Protein AF-A0A652K8H0-F1 (afdb_monomer_lite)

Radius of gyration: 28.87 Å; chains: 1; bounding box: 55×85×46 Å

Foldseek 3Di:
DPDVVVVVVVVVVVCVVCDVVNVVVCVVVVVVVVVVVVVVVVCVVCVVPDDDDDPPPPPPDPPDDDDDDDDDDDDDDDPDDDDDDD

Secondary structure (DSSP, 8-state):
--SHHHHHHHHHHHHHHH-TTHHHHHHHHHHHHHHHHHHHHHHHHHTTS-----------PPP----PPPP-PPPPPP--PPP---

Sequence (86 aa):
MFGISEIAILLIVVILLLGARKLPELARSAGKAARILKSEKRAMKDDGASREPRAVYEVTTPPAGAQAPPAHPGTPGSPEGGPAGH

Structure (mmCIF, N/CA/C/O backbone):
data_AF-A0A652K8H0-F1
#
_entry.id   AF-A0A652K8H0-F1
#
loop_
_atom_site.group_PDB
_atom_site.id
_atom_site.type_symbol
_atom_site.label_atom_id
_atom_site.label_alt_id
_atom_site.label_comp_id
_atom_site.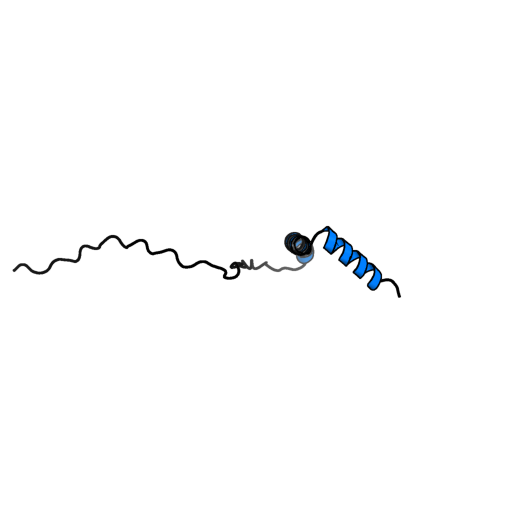label_asym_id
_atom_site.label_entity_id
_atom_site.label_seq_id
_atom_site.pdbx_PDB_ins_code
_atom_site.Cartn_x
_atom_site.Cartn_y
_atom_site.Cartn_z
_atom_site.occupancy
_atom_site.B_iso_or_equiv
_atom_site.auth_seq_id
_atom_site.auth_comp_id
_atom_site.auth_asym_id
_atom_site.auth_atom_id
_atom_site.pdbx_PDB_model_num
ATOM 1 N N . MET A 1 1 ? 23.912 -18.051 -6.573 1.00 64.69 1 MET A N 1
ATOM 2 C CA . MET A 1 1 ? 23.868 -16.572 -6.652 1.00 64.69 1 MET A CA 1
ATOM 3 C C . MET A 1 1 ? 22.544 -16.029 -7.213 1.00 64.69 1 MET A C 1
ATOM 5 O O . MET A 1 1 ? 22.439 -14.828 -7.409 1.00 64.69 1 MET A O 1
ATOM 9 N N . PHE A 1 2 ? 21.516 -16.866 -7.411 1.00 60.41 2 PHE A N 1
ATOM 10 C CA . PHE A 1 2 ? 20.171 -16.448 -7.823 1.00 60.41 2 PHE A CA 1
ATOM 11 C C . PHE A 1 2 ? 19.241 -16.573 -6.620 1.00 60.41 2 PHE A C 1
ATOM 13 O O . PHE A 1 2 ? 19.208 -17.612 -5.970 1.00 60.41 2 PHE A O 1
ATOM 20 N N . GLY A 1 3 ? 18.558 -15.499 -6.262 1.00 83.00 3 GLY A N 1
ATOM 21 C CA . GLY A 1 3 ? 17.682 -15.460 -5.097 1.00 83.00 3 GLY A CA 1
ATOM 22 C C . GLY A 1 3 ? 17.138 -14.055 -4.967 1.00 83.00 3 GLY A C 1
ATOM 23 O O . GLY A 1 3 ? 16.059 -13.762 -5.462 1.00 83.00 3 GLY A O 1
ATOM 24 N N . ILE A 1 4 ? 17.946 -13.145 -4.424 1.00 93.44 4 ILE A N 1
ATOM 25 C CA . ILE A 1 4 ? 17.527 -11.746 -4.270 1.00 93.44 4 ILE A CA 1
ATOM 26 C C . ILE A 1 4 ? 17.478 -11.024 -5.626 1.00 93.44 4 ILE A C 1
ATOM 28 O O . ILE A 1 4 ? 16.509 -10.322 -5.895 1.00 93.44 4 ILE A O 1
ATOM 32 N N . SER A 1 5 ? 18.458 -11.244 -6.511 1.00 92.75 5 SER A N 1
ATOM 33 C CA . SER A 1 5 ? 18.490 -10.603 -7.837 1.00 92.75 5 SER A CA 1
ATOM 34 C C . SER A 1 5 ? 17.313 -11.010 -8.730 1.00 92.75 5 SER A C 1
ATOM 36 O O . SER A 1 5 ? 16.726 -10.161 -9.391 1.00 92.75 5 SER A O 1
ATOM 38 N N . GLU A 1 6 ? 16.925 -12.288 -8.709 1.00 91.38 6 GLU A N 1
ATOM 39 C CA . GLU A 1 6 ? 15.799 -12.804 -9.500 1.00 91.38 6 GLU A CA 1
ATOM 40 C C . GLU A 1 6 ? 14.466 -12.222 -9.009 1.00 91.38 6 GLU A C 1
ATOM 42 O O . GLU A 1 6 ? 13.656 -11.718 -9.789 1.00 91.38 6 GLU A O 1
ATOM 47 N N . ILE A 1 7 ? 14.278 -12.215 -7.683 1.00 93.31 7 ILE A N 1
ATOM 48 C CA . ILE A 1 7 ? 13.100 -11.626 -7.044 1.00 93.31 7 ILE A CA 1
ATOM 49 C C . ILE A 1 7 ? 13.033 -10.125 -7.330 1.00 93.31 7 ILE A C 1
ATOM 51 O O . ILE A 1 7 ? 11.952 -9.619 -7.614 1.00 93.31 7 ILE A O 1
ATOM 55 N N . ALA A 1 8 ? 14.163 -9.413 -7.299 1.00 93.00 8 ALA A N 1
ATOM 56 C CA . ALA A 1 8 ? 14.208 -7.987 -7.604 1.00 93.00 8 ALA A CA 1
ATOM 57 C C . ALA A 1 8 ? 13.754 -7.695 -9.042 1.00 93.00 8 ALA A C 1
ATOM 59 O O . ALA A 1 8 ? 12.947 -6.788 -9.249 1.00 93.00 8 ALA A O 1
ATOM 60 N N . ILE A 1 9 ? 14.206 -8.488 -10.020 1.00 94.62 9 ILE A N 1
ATOM 61 C CA . ILE A 1 9 ? 13.795 -8.341 -11.424 1.00 94.62 9 ILE A CA 1
ATOM 62 C C . ILE A 1 9 ? 12.290 -8.592 -11.576 1.00 94.62 9 ILE A C 1
ATOM 64 O O . ILE A 1 9 ? 11.594 -7.776 -12.182 1.00 94.62 9 ILE A O 1
ATOM 68 N N . LEU A 1 10 ? 11.759 -9.664 -10.979 1.00 93.88 10 LEU A N 1
ATOM 69 C CA . LEU A 1 10 ? 10.320 -9.952 -11.010 1.00 93.88 10 LEU A CA 1
ATOM 70 C C . LEU A 1 10 ? 9.495 -8.845 -10.349 1.00 93.88 10 LEU A C 1
ATOM 72 O O . LEU A 1 10 ? 8.464 -8.441 -10.888 1.00 93.88 10 LEU A O 1
ATOM 76 N N . LEU A 1 11 ? 9.964 -8.319 -9.214 1.00 93.19 11 LEU A N 1
ATOM 77 C CA . LEU A 1 11 ? 9.319 -7.198 -8.540 1.00 93.19 11 LEU A CA 1
ATOM 78 C C . LEU A 1 11 ? 9.225 -5.997 -9.474 1.00 93.19 11 LEU A C 1
ATOM 80 O O . LEU A 1 11 ? 8.130 -5.472 -9.647 1.00 93.19 11 LEU A O 1
ATOM 84 N N . ILE A 1 12 ? 10.333 -5.613 -10.118 1.00 93.81 12 ILE A N 1
ATOM 85 C CA . ILE A 1 12 ? 10.383 -4.490 -11.066 1.00 93.81 12 ILE A CA 1
ATOM 86 C C . ILE A 1 12 ? 9.361 -4.678 -12.192 1.00 93.81 12 ILE A C 1
ATOM 88 O O . ILE A 1 12 ? 8.607 -3.750 -12.479 1.00 93.81 12 ILE A O 1
ATOM 92 N N . VAL A 1 13 ? 9.272 -5.871 -12.787 1.00 95.00 13 VAL A N 1
ATOM 93 C CA . VAL A 1 13 ? 8.281 -6.163 -13.838 1.00 95.00 13 VAL A CA 1
ATOM 94 C C . VAL A 1 13 ? 6.853 -5.975 -13.318 1.00 95.00 13 VAL A C 1
ATOM 96 O O . VAL A 1 13 ? 6.043 -5.310 -13.962 1.00 95.00 13 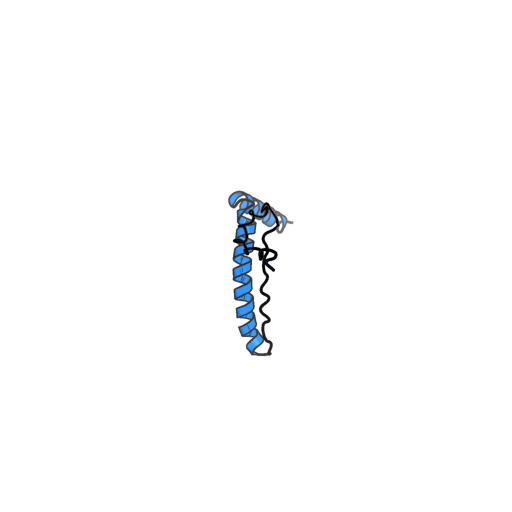VAL A O 1
ATOM 99 N N . VAL A 1 14 ? 6.547 -6.482 -12.123 1.00 92.94 14 VAL A N 1
ATOM 100 C CA . VAL A 1 14 ? 5.233 -6.303 -11.487 1.00 92.94 14 VAL A CA 1
ATOM 101 C C . VAL A 1 14 ? 4.943 -4.823 -11.201 1.00 92.94 14 VAL A C 1
ATOM 103 O O . VAL A 1 14 ? 3.821 -4.374 -11.438 1.00 92.94 14 VAL A O 1
ATOM 106 N N . ILE A 1 15 ? 5.936 -4.035 -10.764 1.00 92.12 15 ILE A N 1
ATOM 107 C CA . ILE A 1 15 ? 5.796 -2.580 -10.572 1.00 92.12 15 ILE A CA 1
ATOM 108 C C . ILE A 1 15 ? 5.465 -1.880 -11.888 1.00 92.12 15 ILE A C 1
ATOM 110 O O . ILE A 1 15 ? 4.637 -0.973 -11.894 1.00 92.12 15 ILE A O 1
ATOM 114 N N . LEU A 1 16 ? 6.097 -2.277 -12.992 1.00 92.88 16 LEU A N 1
ATOM 115 C CA . LEU A 1 16 ? 5.849 -1.679 -14.303 1.00 92.88 16 LEU A CA 1
ATOM 116 C C . LEU A 1 16 ? 4.437 -1.996 -14.810 1.00 92.88 16 LEU A C 1
ATOM 118 O O . LEU A 1 16 ? 3.761 -1.096 -15.301 1.00 92.88 16 LEU A O 1
ATOM 122 N N . LEU A 1 17 ? 3.963 -3.232 -14.626 1.00 92.50 17 LEU A N 1
ATOM 123 C CA . LEU A 1 17 ? 2.610 -3.648 -15.018 1.00 92.50 17 LEU A CA 1
ATOM 124 C C . LEU A 1 17 ? 1.520 -3.004 -14.155 1.00 92.50 17 LEU A C 1
ATOM 126 O O . LEU A 1 17 ? 0.489 -2.568 -14.665 1.00 92.50 17 LEU A O 1
ATOM 130 N N . LEU A 1 18 ? 1.738 -2.940 -12.840 1.00 88.31 18 LEU A N 1
ATOM 131 C CA . LEU A 1 18 ? 0.798 -2.315 -11.912 1.00 88.31 18 LEU A CA 1
ATOM 132 C C . LEU A 1 18 ? 0.895 -0.788 -11.953 1.00 88.31 18 LEU A C 1
ATOM 134 O O . LEU A 1 18 ? -0.087 -0.114 -11.686 1.00 88.31 18 LEU A O 1
ATOM 138 N N . GLY A 1 19 ? 2.047 -0.225 -12.296 1.00 86.31 19 GLY A N 1
ATOM 139 C CA . GLY A 1 19 ? 2.336 1.202 -12.251 1.00 86.31 19 GLY A CA 1
ATOM 140 C C . GLY A 1 19 ? 2.774 1.681 -10.861 1.00 86.31 19 GLY A C 1
ATOM 141 O O . GLY A 1 19 ? 2.188 1.338 -9.829 1.00 86.31 19 GLY A O 1
ATOM 142 N N . ALA A 1 20 ? 3.767 2.577 -10.837 1.00 83.94 20 ALA A N 1
ATOM 143 C CA . ALA A 1 20 ? 4.391 3.101 -9.614 1.00 83.94 20 ALA A CA 1
ATOM 144 C C . ALA A 1 20 ? 3.414 3.782 -8.631 1.00 83.94 20 ALA A C 1
ATOM 146 O O . ALA A 1 20 ? 3.721 3.914 -7.450 1.00 83.94 20 ALA A O 1
ATOM 147 N N . ARG A 1 21 ? 2.226 4.198 -9.094 1.00 84.56 21 ARG A N 1
ATOM 148 C CA . ARG A 1 21 ? 1.188 4.832 -8.262 1.00 84.56 21 ARG A CA 1
ATOM 149 C C . ARG A 1 21 ? 0.241 3.833 -7.586 1.00 84.56 21 ARG A C 1
ATOM 151 O O . ARG A 1 21 ? -0.237 4.124 -6.495 1.00 84.56 21 ARG A O 1
ATOM 158 N N . LYS A 1 22 ? 0.009 2.657 -8.180 1.00 85.12 22 LYS A N 1
ATOM 159 C CA . LYS A 1 22 ? -0.928 1.647 -7.652 1.00 85.12 22 LYS A CA 1
ATOM 160 C C . LYS A 1 22 ? -0.310 0.810 -6.533 1.00 85.12 22 LYS A C 1
ATOM 162 O O . LYS A 1 22 ? -1.007 0.456 -5.592 1.00 85.12 22 LYS A O 1
ATOM 167 N N . LEU A 1 23 ?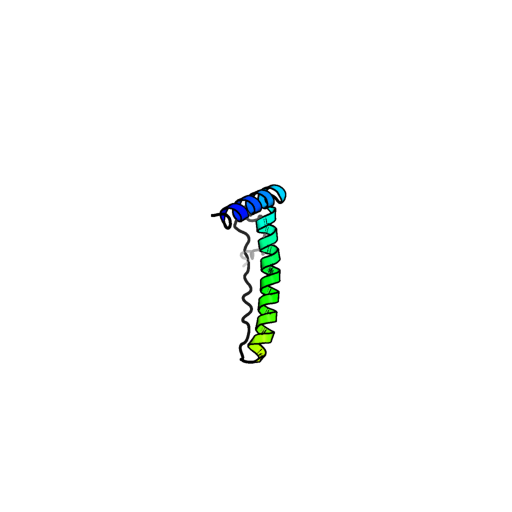 0.998 0.556 -6.558 1.00 88.69 23 LEU A N 1
ATOM 168 C CA . LEU A 1 23 ? 1.683 -0.130 -5.452 1.00 88.69 23 LEU A CA 1
ATOM 169 C C . LEU A 1 23 ? 1.573 0.575 -4.090 1.00 88.69 23 LEU A C 1
ATOM 171 O O . LEU A 1 23 ? 1.170 -0.083 -3.130 1.00 88.69 23 LEU A O 1
ATOM 175 N N . PRO A 1 24 ? 1.891 1.879 -3.952 1.00 85.25 24 PRO A N 1
ATOM 176 C CA . PRO A 1 24 ? 1.764 2.561 -2.668 1.00 85.25 24 PRO A CA 1
ATOM 177 C C . PRO A 1 24 ? 0.303 2.676 -2.224 1.00 85.25 24 PRO A C 1
ATOM 179 O O . PRO A 1 24 ? 0.027 2.661 -1.029 1.00 85.25 24 PRO A O 1
ATOM 182 N N . GLU A 1 25 ? -0.640 2.756 -3.159 1.00 91.12 25 GLU A N 1
ATOM 183 C CA . GLU A 1 25 ? -2.074 2.766 -2.868 1.00 91.12 25 GLU A CA 1
ATOM 184 C C . GLU A 1 25 ? -2.561 1.416 -2.314 1.00 91.12 25 GLU A C 1
ATOM 186 O O . GLU A 1 25 ? -3.234 1.367 -1.278 1.00 91.12 25 GLU A O 1
ATOM 191 N N . LEU A 1 26 ? -2.140 0.309 -2.933 1.00 91.62 26 LEU A N 1
ATOM 192 C CA . LEU A 1 26 ? -2.403 -1.050 -2.454 1.00 91.62 26 LEU A CA 1
ATOM 193 C C . LEU A 1 26 ? -1.739 -1.303 -1.095 1.00 91.62 26 LEU A C 1
ATOM 195 O O . LEU A 1 26 ? -2.383 -1.814 -0.185 1.00 91.62 26 LEU A O 1
ATOM 199 N N . ALA A 1 27 ? -0.490 -0.874 -0.905 1.00 91.88 27 ALA A N 1
ATOM 200 C CA . ALA A 1 27 ? 0.197 -0.999 0.379 1.00 91.88 27 ALA A CA 1
ATOM 201 C C . ALA A 1 27 ? -0.483 -0.175 1.487 1.00 91.88 27 ALA A C 1
ATOM 203 O O . ALA A 1 27 ? -0.637 -0.654 2.611 1.00 91.88 27 ALA A O 1
ATOM 204 N N . ARG A 1 28 ? -0.937 1.049 1.184 1.00 91.06 28 ARG A N 1
ATOM 205 C CA . ARG A 1 28 ? -1.653 1.909 2.143 1.00 91.06 28 ARG A CA 1
ATOM 206 C C . ARG A 1 28 ? -3.015 1.332 2.527 1.00 91.06 28 ARG A C 1
ATOM 208 O O . ARG A 1 28 ? -3.353 1.329 3.709 1.00 91.06 28 ARG A O 1
ATOM 215 N N . SER A 1 29 ? -3.794 0.840 1.563 1.00 91.38 29 SER A N 1
ATOM 216 C CA . SER A 1 29 ? -5.106 0.227 1.827 1.00 91.38 29 SER A CA 1
ATOM 217 C C . SER A 1 29 ? -4.978 -1.110 2.567 1.00 91.38 29 SER A C 1
ATOM 219 O O . SER A 1 29 ? -5.630 -1.300 3.596 1.00 91.38 29 SER A O 1
ATOM 221 N N . ALA A 1 30 ? -4.061 -1.982 2.137 1.00 92.94 30 ALA A N 1
ATOM 222 C CA . ALA A 1 30 ? -3.747 -3.231 2.827 1.00 92.94 30 ALA A CA 1
ATOM 223 C C . ALA A 1 30 ? -3.193 -2.985 4.239 1.00 92.94 30 ALA A C 1
ATOM 225 O O . ALA A 1 30 ? -3.545 -3.704 5.170 1.00 92.94 30 ALA A O 1
ATOM 226 N N . GLY A 1 31 ? -2.384 -1.938 4.436 1.00 90.38 31 GLY A N 1
ATOM 227 C CA . GLY A 1 31 ? -1.855 -1.549 5.744 1.00 90.38 31 GLY A CA 1
ATOM 228 C C . GLY A 1 31 ? -2.946 -1.147 6.740 1.00 90.38 31 GLY A C 1
ATOM 229 O O . GLY A 1 31 ? -2.882 -1.537 7.907 1.00 90.38 31 GLY A O 1
ATOM 230 N N . LYS A 1 32 ? -3.989 -0.436 6.285 1.00 92.06 32 LYS A N 1
ATOM 231 C CA . LYS A 1 32 ? -5.163 -0.111 7.117 1.00 92.06 32 LYS A CA 1
ATOM 232 C C . LYS A 1 32 ? -5.903 -1.379 7.556 1.00 92.06 32 LYS A C 1
ATOM 234 O O . LYS A 1 32 ? -6.136 -1.548 8.751 1.00 92.06 32 LYS A O 1
ATOM 239 N N . ALA A 1 33 ? -6.193 -2.291 6.623 1.00 91.75 33 ALA A N 1
ATOM 240 C CA . ALA A 1 33 ? -6.848 -3.566 6.930 1.00 91.75 33 ALA A CA 1
ATOM 241 C C . ALA A 1 33 ? -5.991 -4.451 7.857 1.00 91.75 33 ALA A C 1
ATOM 243 O O . ALA A 1 33 ? -6.485 -5.003 8.839 1.00 91.75 33 ALA A O 1
ATOM 244 N N . ALA A 1 34 ? -4.681 -4.523 7.605 1.00 94.19 34 ALA A N 1
ATOM 245 C CA . ALA A 1 34 ? -3.741 -5.268 8.433 1.00 94.19 34 ALA A CA 1
ATOM 246 C C . ALA A 1 34 ? -3.629 -4.697 9.852 1.00 94.19 34 ALA A C 1
ATOM 248 O O . ALA A 1 34 ? -3.446 -5.469 10.791 1.00 94.19 34 ALA A O 1
ATOM 249 N N . ARG A 1 35 ? -3.749 -3.374 10.038 1.00 90.56 35 ARG A N 1
ATOM 250 C CA . ARG A 1 35 ? -3.737 -2.740 11.366 1.00 90.56 35 ARG A CA 1
ATOM 251 C C . ARG A 1 35 ? -4.959 -3.143 12.184 1.00 90.56 35 ARG A C 1
ATOM 253 O O . ARG A 1 35 ? -4.772 -3.533 13.331 1.00 90.56 35 ARG A O 1
ATOM 260 N N . ILE A 1 36 ? -6.148 -3.111 11.577 1.00 90.25 36 ILE A N 1
ATOM 261 C CA . ILE A 1 36 ? -7.407 -3.535 12.215 1.00 90.25 36 ILE A CA 1
ATOM 262 C C . ILE A 1 36 ? -7.321 -5.014 12.598 1.00 90.25 36 ILE A C 1
ATOM 264 O O . ILE A 1 36 ? -7.469 -5.372 13.766 1.00 90.25 36 ILE A O 1
ATOM 268 N N . LEU A 1 37 ? -6.934 -5.864 11.645 1.00 90.19 37 LEU A N 1
ATOM 269 C CA . LEU A 1 37 ? -6.768 -7.290 11.901 1.00 90.19 37 LEU A CA 1
ATOM 270 C C . LEU A 1 37 ? -5.678 -7.559 12.953 1.00 90.19 37 LEU A C 1
ATOM 272 O O . LEU A 1 37 ? -5.771 -8.508 13.722 1.00 90.19 37 LEU A O 1
ATOM 276 N N . LYS A 1 38 ? -4.614 -6.750 13.012 1.00 85.88 38 LYS A N 1
ATOM 277 C CA . LYS A 1 38 ? -3.566 -6.881 14.034 1.00 85.88 38 LYS A CA 1
ATOM 278 C C . LYS A 1 38 ? -4.062 -6.460 15.415 1.00 85.88 38 LYS A C 1
ATOM 280 O O . LYS A 1 38 ? -3.655 -7.107 16.371 1.00 85.88 38 LYS A O 1
ATOM 285 N N . SER A 1 39 ? -4.897 -5.426 15.537 1.00 86.06 39 SER A N 1
ATOM 286 C CA . SER A 1 39 ? -5.506 -5.046 16.819 1.00 86.06 39 SER A CA 1
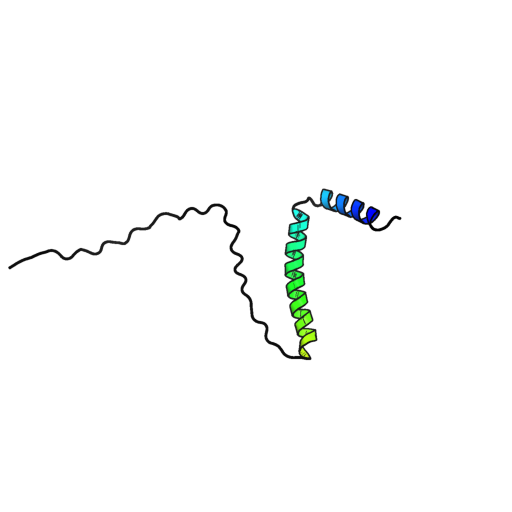ATOM 287 C C . SER A 1 39 ? -6.512 -6.084 17.305 1.00 86.06 39 SER A C 1
ATOM 289 O O . SER A 1 39 ? -6.454 -6.453 18.470 1.00 86.06 39 SER A O 1
ATOM 291 N N . GLU A 1 40 ? -7.344 -6.634 16.419 1.00 84.25 40 GLU A N 1
ATOM 292 C CA . GLU A 1 40 ? -8.302 -7.688 16.781 1.00 84.25 40 GLU A CA 1
ATOM 293 C C . GLU A 1 40 ? -7.590 -8.990 17.166 1.00 84.25 40 GLU A C 1
ATOM 295 O O . GLU A 1 40 ? -7.843 -9.552 18.229 1.00 84.25 40 GLU A O 1
ATOM 300 N N . LYS A 1 41 ? -6.598 -9.426 16.375 1.00 87.38 41 LYS A N 1
ATOM 301 C CA . LYS A 1 41 ? -5.760 -10.588 16.724 1.00 87.38 41 LYS A CA 1
ATOM 302 C C . LYS A 1 41 ? -4.935 -10.375 17.992 1.00 87.38 41 LYS A C 1
ATOM 304 O O . LYS A 1 41 ? -4.532 -11.355 18.612 1.00 87.38 41 LYS A O 1
ATOM 309 N N . ARG A 1 42 ? -4.603 -9.125 18.337 1.00 84.12 42 ARG A N 1
ATOM 310 C CA . ARG A 1 42 ? -3.928 -8.799 19.598 1.00 84.12 42 ARG A CA 1
ATOM 311 C C . ARG A 1 42 ? -4.896 -8.865 20.763 1.00 84.12 42 ARG A C 1
ATOM 313 O O . ARG A 1 42 ? -4.519 -9.493 21.729 1.00 84.12 42 ARG A O 1
ATOM 320 N N . ALA A 1 43 ? -6.110 -8.328 20.654 1.00 80.38 43 ALA A N 1
ATOM 321 C CA . ALA A 1 43 ? -7.129 -8.458 21.697 1.00 80.38 43 ALA A CA 1
ATOM 322 C C . ALA A 1 43 ? -7.396 -9.935 22.030 1.00 80.38 43 ALA A C 1
ATOM 324 O O . ALA A 1 43 ? -7.281 -10.331 23.178 1.00 80.38 43 ALA A O 1
ATOM 325 N N . MET A 1 44 ? -7.533 -10.788 21.009 1.00 77.44 44 MET A N 1
ATOM 326 C CA . MET A 1 44 ? -7.669 -12.240 21.211 1.00 77.44 44 MET A CA 1
ATOM 327 C C . MET A 1 44 ? -6.455 -12.910 21.883 1.00 77.44 44 MET A C 1
ATOM 329 O O . MET A 1 44 ? -6.582 -14.006 22.422 1.00 77.44 44 MET A O 1
ATOM 333 N N . LYS A 1 45 ? -5.261 -12.306 21.808 1.00 76.44 45 LYS A N 1
ATOM 334 C CA . LYS A 1 45 ? -4.049 -12.791 22.491 1.00 76.44 45 LYS A CA 1
ATOM 335 C C . LYS A 1 45 ? -3.846 -12.153 23.872 1.00 76.44 45 LYS A C 1
ATOM 337 O O . LYS A 1 45 ? -3.300 -12.815 24.747 1.00 76.44 45 LYS A O 1
ATOM 342 N N . ASP A 1 46 ? -4.257 -10.898 24.040 1.00 68.12 46 ASP A N 1
ATOM 343 C CA . ASP A 1 46 ? -4.138 -10.087 25.258 1.00 68.12 46 ASP A CA 1
ATOM 344 C C . ASP A 1 46 ? -5.338 -10.259 26.202 1.00 68.12 46 ASP A C 1
ATOM 346 O O . ASP A 1 46 ? -5.249 -9.844 27.349 1.00 68.12 46 ASP A O 1
ATOM 350 N N . ASP A 1 47 ? -6.414 -10.952 25.815 1.00 58.38 47 ASP A N 1
ATOM 351 C CA . ASP A 1 47 ? -7.481 -11.381 26.741 1.00 58.38 47 ASP A CA 1
ATOM 352 C C . ASP A 1 47 ? -6.971 -12.361 27.834 1.00 58.38 47 ASP A C 1
ATOM 354 O O . ASP A 1 47 ? -7.721 -12.765 28.719 1.00 58.38 47 ASP A O 1
ATOM 358 N N . GLY A 1 48 ? -5.673 -12.707 27.827 1.00 57.81 48 GLY A N 1
ATOM 359 C CA . GLY A 1 48 ? -4.949 -13.320 28.949 1.00 57.81 48 GLY A CA 1
ATOM 360 C C . GLY A 1 48 ? -4.152 -12.351 29.848 1.00 57.81 48 GLY A C 1
ATOM 361 O O . GLY A 1 48 ? -3.654 -12.777 30.887 1.00 57.81 48 GLY A O 1
ATOM 362 N N . ALA A 1 49 ? -4.001 -11.071 29.489 1.00 53.50 49 ALA A N 1
ATOM 363 C CA . ALA A 1 49 ? -3.303 -10.045 30.272 1.00 53.50 49 ALA A CA 1
ATOM 364 C C . ALA A 1 49 ? -3.762 -8.616 29.889 1.00 53.50 49 ALA A C 1
ATOM 366 O O . ALA A 1 49 ? -3.333 -8.055 28.885 1.00 53.50 49 ALA A O 1
ATOM 367 N N . SER A 1 50 ? -4.606 -8.020 30.740 1.00 53.25 50 SER A N 1
ATOM 368 C CA . SER A 1 50 ? -5.094 -6.628 30.750 1.00 53.25 50 SER A CA 1
ATOM 369 C C . SER A 1 50 ? -4.260 -5.577 29.992 1.00 53.25 50 SER A C 1
ATOM 371 O O . SER A 1 50 ? -3.103 -5.387 30.360 1.00 53.25 50 SER A O 1
ATOM 373 N N . ARG A 1 51 ? -4.888 -4.761 29.113 1.00 51.69 51 ARG A N 1
ATOM 374 C CA . ARG A 1 51 ? -4.836 -3.269 29.133 1.00 51.69 51 ARG A CA 1
ATOM 375 C C . ARG A 1 51 ? -5.700 -2.591 28.045 1.00 51.69 51 ARG A C 1
ATOM 377 O O . ARG A 1 51 ? -5.685 -2.960 26.879 1.00 51.69 51 ARG A O 1
ATOM 384 N N . GLU A 1 52 ? -6.374 -1.524 28.470 1.00 57.56 52 GLU A N 1
ATOM 385 C CA . GLU A 1 52 ? -7.202 -0.546 27.741 1.00 57.56 52 GLU A CA 1
ATOM 386 C C . GLU A 1 52 ? -6.542 0.089 26.485 1.00 57.56 52 GLU A C 1
ATOM 388 O O . GLU A 1 52 ? -5.413 0.590 26.577 1.00 57.56 52 GLU A O 1
ATOM 393 N N . PRO A 1 53 ? -7.231 0.167 25.322 1.00 60.00 53 PRO A N 1
ATOM 394 C CA . PRO A 1 53 ? -6.737 0.889 24.155 1.00 60.00 53 PRO A CA 1
ATOM 395 C C . PRO A 1 53 ? -7.127 2.375 24.212 1.00 60.00 53 PRO A C 1
ATOM 397 O O . PRO A 1 53 ? -8.276 2.747 23.972 1.00 60.00 53 PRO A O 1
ATOM 400 N N . ARG A 1 54 ? -6.141 3.255 24.435 1.00 60.34 54 ARG A N 1
ATOM 401 C CA . ARG A 1 54 ? -6.265 4.690 24.126 1.00 60.34 54 ARG A CA 1
ATOM 402 C C . ARG A 1 54 ? -6.479 4.860 22.621 1.00 60.34 54 ARG A C 1
ATOM 404 O O . ARG A 1 54 ? -5.558 4.650 21.828 1.00 60.34 54 ARG A O 1
ATOM 411 N N . ALA A 1 55 ? -7.681 5.274 22.235 1.00 58.06 55 ALA A N 1
ATOM 412 C CA . ALA A 1 55 ? -7.992 5.714 20.884 1.00 58.06 55 ALA A CA 1
ATOM 413 C C . ALA A 1 55 ? -7.212 7.001 20.571 1.00 58.06 55 ALA A C 1
ATOM 415 O O . ALA A 1 55 ? -7.608 8.100 20.952 1.00 58.06 55 ALA A O 1
ATOM 416 N N . VAL A 1 56 ? -6.078 6.862 19.883 1.00 60.06 56 VAL A N 1
ATOM 417 C CA . VAL A 1 56 ? -5.395 7.988 19.241 1.00 60.06 56 VAL A CA 1
ATOM 418 C C . VAL A 1 56 ? -6.160 8.292 17.957 1.00 60.06 56 VAL A C 1
ATOM 420 O O . VAL A 1 56 ? -5.986 7.622 16.937 1.00 60.06 56 VAL A O 1
ATOM 423 N N . TYR A 1 57 ? -7.052 9.275 18.032 1.00 59.00 57 TYR A N 1
ATOM 424 C CA . TYR A 1 57 ? -7.602 9.960 16.869 1.00 59.00 57 TYR A CA 1
ATOM 425 C C . TYR A 1 57 ? -6.464 10.756 16.223 1.00 59.00 57 TYR A C 1
ATOM 427 O O . TYR A 1 57 ? -6.175 11.896 16.572 1.00 59.00 57 TYR A O 1
ATOM 435 N N . GLU A 1 58 ? -5.761 10.120 15.293 1.00 56.94 58 GLU A N 1
ATOM 436 C CA . GLU A 1 58 ? -4.847 10.826 14.407 1.00 56.94 58 GLU A CA 1
ATOM 437 C C . GLU A 1 58 ? -5.698 11.636 13.421 1.00 56.94 58 GLU A C 1
ATOM 439 O O . GLU A 1 58 ? -6.215 11.107 12.435 1.00 56.94 58 GLU A O 1
ATOM 444 N N . VAL A 1 59 ? -5.894 12.923 13.721 1.00 50.28 59 VAL A N 1
ATOM 445 C CA . VAL A 1 59 ? -6.332 13.915 12.735 1.00 50.28 59 VAL A CA 1
ATOM 446 C C . VAL A 1 59 ? -5.209 14.014 11.707 1.00 50.28 59 VAL A C 1
ATOM 448 O O . VAL A 1 59 ? -4.242 14.750 11.881 1.00 50.28 59 VAL A O 1
ATOM 451 N N . THR A 1 60 ? -5.297 13.223 10.639 1.00 50.25 60 THR A N 1
ATOM 452 C CA . THR A 1 60 ? -4.493 13.448 9.439 1.00 50.25 60 THR A CA 1
ATOM 453 C C . THR A 1 60 ? -4.995 14.737 8.790 1.00 50.25 60 THR A C 1
ATOM 455 O O . THR A 1 60 ? -5.904 14.717 7.962 1.00 50.25 60 THR A O 1
ATOM 458 N N . THR A 1 61 ? -4.417 15.871 9.178 1.00 54.62 61 THR A N 1
ATOM 459 C CA . THR A 1 61 ? -4.459 17.100 8.380 1.00 54.62 61 THR A CA 1
ATOM 460 C C . THR A 1 61 ? -3.840 16.780 7.010 1.00 54.62 61 THR A C 1
ATOM 462 O O . THR A 1 61 ? -2.696 16.318 6.967 1.00 54.62 61 THR A O 1
ATOM 465 N N . PRO A 1 62 ? -4.555 16.961 5.883 1.00 66.69 62 PRO A N 1
ATOM 466 C CA . PRO A 1 62 ? -3.953 16.861 4.555 1.00 66.69 62 PRO A CA 1
ATOM 467 C C . PRO A 1 62 ? -2.766 17.833 4.446 1.00 66.69 62 PRO A C 1
ATOM 469 O O . PRO A 1 62 ? -2.853 18.938 4.989 1.00 66.69 62 PRO A O 1
ATOM 472 N N . PRO A 1 63 ? -1.656 17.466 3.775 1.00 59.38 63 PRO A N 1
ATOM 473 C CA . PRO A 1 63 ? -0.515 18.359 3.643 1.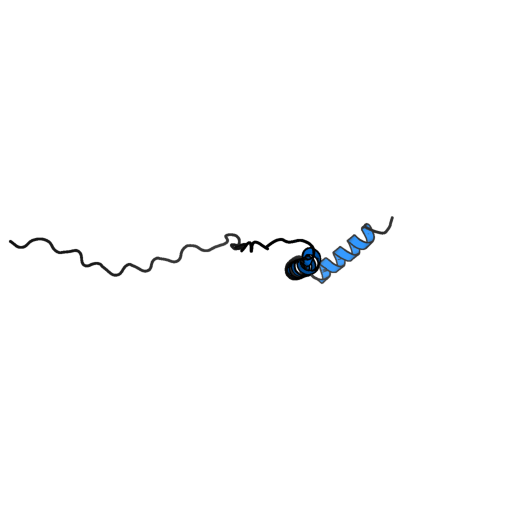00 59.38 63 PRO A CA 1
ATOM 474 C C . PRO A 1 63 ? -0.966 19.640 2.944 1.00 59.38 63 PRO A C 1
ATOM 476 O O . PRO A 1 63 ? -1.637 19.593 1.913 1.00 59.38 63 PRO A O 1
ATOM 479 N N . ALA A 1 64 ? -0.622 20.768 3.561 1.00 57.97 64 ALA A N 1
ATOM 480 C CA . ALA A 1 64 ? -0.948 22.109 3.117 1.00 57.97 64 ALA A CA 1
ATOM 481 C 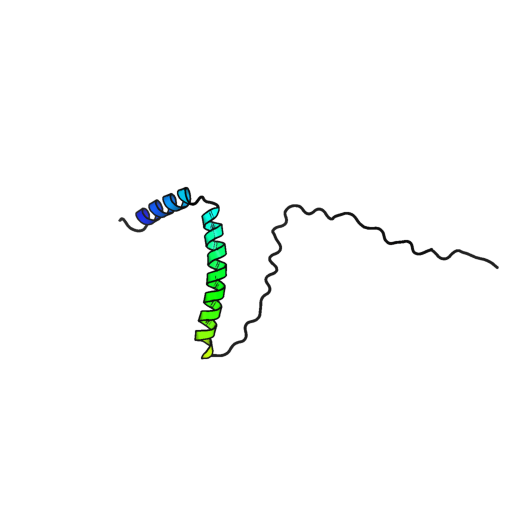C . ALA A 1 64 ? -0.625 22.293 1.626 1.00 57.97 64 ALA A C 1
ATOM 483 O O . ALA A 1 64 ? 0.530 22.397 1.221 1.00 57.97 64 ALA A O 1
ATOM 484 N N . GLY A 1 65 ? -1.679 22.333 0.820 1.00 57.09 65 GLY A N 1
ATOM 485 C CA . GLY A 1 65 ? -1.654 22.658 -0.593 1.00 57.09 65 GLY A CA 1
ATOM 486 C C . GLY A 1 65 ? -2.951 23.381 -0.926 1.00 57.09 65 GLY A C 1
ATOM 487 O O . GLY A 1 65 ? -3.984 22.744 -1.090 1.00 57.09 65 GLY A O 1
ATOM 488 N N . ALA A 1 66 ? -2.869 24.711 -0.985 1.00 57.69 66 ALA A N 1
ATOM 489 C CA . ALA A 1 66 ? -3.874 25.631 -1.522 1.00 57.69 66 ALA A CA 1
ATOM 490 C C . ALA A 1 66 ? -5.267 25.645 -0.855 1.00 57.69 66 ALA A C 1
ATOM 492 O O . ALA A 1 66 ? -6.255 25.240 -1.459 1.00 57.69 66 ALA A O 1
ATOM 493 N N . GLN A 1 67 ? -5.376 26.253 0.331 1.00 48.81 67 GLN A N 1
ATOM 494 C CA . GLN A 1 67 ? -6.607 26.957 0.715 1.00 48.81 67 GLN A CA 1
ATOM 495 C C . GLN A 1 67 ? -6.243 28.335 1.272 1.00 48.81 67 GLN A C 1
ATOM 497 O O . GLN A 1 67 ? -5.842 28.482 2.424 1.00 48.81 67 GLN A O 1
ATOM 502 N N . ALA A 1 68 ? -6.336 29.340 0.401 1.00 57.66 68 ALA A N 1
ATOM 503 C CA . ALA A 1 68 ? -6.469 30.729 0.814 1.00 57.66 68 ALA A CA 1
ATOM 504 C C . ALA A 1 68 ? -7.785 30.879 1.610 1.00 57.66 68 ALA A C 1
ATOM 506 O O . ALA A 1 68 ? -8.773 30.241 1.234 1.00 57.66 68 ALA A O 1
ATOM 507 N N . PRO A 1 69 ? -7.830 31.680 2.690 1.00 69.81 69 PRO A N 1
ATOM 508 C CA . PRO A 1 69 ? -9.054 31.887 3.459 1.00 69.81 69 PRO A CA 1
ATOM 509 C C . PRO A 1 69 ? -10.185 32.443 2.575 1.00 69.81 69 PRO A C 1
ATOM 511 O O . PRO A 1 69 ? -9.972 33.451 1.895 1.00 69.81 69 PRO A O 1
ATOM 514 N N . PRO A 1 70 ? -11.389 31.839 2.575 1.00 58.91 70 PRO A N 1
ATOM 515 C CA . PRO A 1 70 ? -12.566 32.463 1.992 1.00 58.91 70 PRO A CA 1
ATOM 516 C C . PRO A 1 70 ? -12.934 33.720 2.785 1.00 58.91 70 PRO A C 1
ATOM 518 O O . PRO A 1 70 ? -12.894 33.736 4.015 1.00 58.91 70 PRO A O 1
ATOM 521 N N . ALA A 1 71 ? -13.279 34.767 2.045 1.00 54.88 71 ALA A N 1
ATOM 522 C CA . ALA A 1 71 ? -13.650 36.077 2.540 1.00 54.88 71 ALA A CA 1
ATOM 523 C C . ALA A 1 71 ? -14.779 36.054 3.593 1.00 54.88 71 ALA A C 1
ATOM 525 O O . ALA A 1 71 ? -15.733 35.283 3.526 1.00 54.88 71 ALA A O 1
ATOM 526 N N . HIS A 1 72 ? -14.636 36.975 4.540 1.00 59.34 72 HIS A N 1
ATOM 527 C CA . HIS A 1 72 ? -15.555 37.397 5.593 1.00 59.34 72 HIS A CA 1
ATOM 528 C C . HIS A 1 72 ? -17.022 37.536 5.124 1.00 59.34 72 HIS A C 1
ATOM 530 O O . HIS A 1 72 ? -17.279 38.263 4.162 1.00 59.34 72 HIS A O 1
ATOM 536 N N . PRO A 1 73 ? -18.008 36.989 5.856 1.00 54.78 73 PRO A N 1
ATOM 537 C CA . PRO A 1 73 ? -19.364 37.521 5.891 1.00 54.78 73 PRO A CA 1
ATOM 538 C C . PRO A 1 73 ? -19.464 38.549 7.025 1.00 54.78 73 PRO A C 1
ATOM 540 O O . PRO A 1 73 ? -19.139 38.257 8.175 1.00 54.78 73 PRO A O 1
ATOM 543 N N . GLY A 1 74 ? -19.870 39.769 6.675 1.00 50.16 74 GLY A N 1
ATOM 544 C CA . GLY A 1 74 ? -19.975 40.905 7.582 1.00 50.16 74 GLY A CA 1
ATOM 545 C C . GLY A 1 74 ? -20.912 40.669 8.766 1.00 50.16 74 GLY A C 1
ATOM 546 O O . GLY A 1 74 ? -21.986 40.085 8.638 1.00 50.16 74 GLY A O 1
ATOM 547 N N . THR A 1 75 ? -20.492 41.178 9.921 1.00 49.88 75 THR A N 1
ATOM 548 C CA . THR A 1 75 ? -21.325 41.366 11.108 1.00 49.88 75 THR A CA 1
ATOM 549 C C . THR A 1 75 ? -22.478 42.321 10.764 1.00 49.88 75 THR A C 1
ATOM 551 O O . THR A 1 75 ? -22.210 43.452 10.350 1.00 49.88 75 THR A O 1
ATOM 554 N N . PRO A 1 76 ? -23.750 41.910 10.913 1.00 51.34 76 PRO A N 1
ATOM 555 C CA . PRO A 1 76 ? -24.891 42.814 10.815 1.00 51.34 76 PRO A CA 1
ATOM 556 C C . PRO A 1 76 ? -24.798 43.884 11.907 1.00 51.34 76 PRO A C 1
ATOM 558 O O . PRO A 1 76 ? -24.476 43.579 13.054 1.00 51.34 76 PRO A O 1
ATOM 561 N N . GLY A 1 77 ? -25.039 45.135 11.519 1.00 50.41 77 GLY A N 1
ATOM 562 C CA . GLY A 1 77 ? -24.784 46.324 12.322 1.00 50.41 77 GLY A CA 1
ATOM 563 C C . GLY A 1 77 ? -25.427 46.321 13.709 1.00 50.41 77 GLY A C 1
ATOM 564 O O . GLY A 1 77 ? -26.631 46.127 13.861 1.00 50.41 77 GLY A O 1
ATOM 565 N N . SER A 1 78 ? -24.607 46.638 14.708 1.00 50.75 78 SER A N 1
ATOM 566 C CA . SER A 1 78 ? -25.072 47.257 15.946 1.00 50.75 78 SER A CA 1
ATOM 567 C C . SER A 1 78 ? -25.407 48.720 15.639 1.00 50.75 78 SER A C 1
ATOM 569 O O . SER A 1 78 ? -24.509 49.439 15.195 1.00 50.75 78 SER A O 1
ATOM 571 N N . PRO A 1 79 ? -26.643 49.202 15.850 1.00 57.28 79 PRO A N 1
ATOM 572 C CA . PRO A 1 79 ? -26.891 50.633 15.881 1.00 57.28 79 PRO A CA 1
ATOM 573 C C . PRO A 1 79 ? -26.199 51.218 17.116 1.00 57.28 79 PRO A C 1
ATOM 575 O O . PRO A 1 79 ? -26.621 51.041 18.258 1.00 57.28 79 PRO A O 1
ATOM 578 N N . GLU A 1 80 ? -25.074 51.860 16.831 1.00 55.59 80 GLU A N 1
ATOM 579 C CA . GLU A 1 80 ? -24.375 52.845 17.640 1.00 55.59 80 GLU A CA 1
ATOM 580 C C . GLU A 1 80 ? -25.383 53.809 18.291 1.00 55.59 80 GLU A C 1
ATOM 582 O O . GLU A 1 80 ? -26.207 54.428 17.614 1.00 55.59 80 GLU A O 1
ATOM 587 N N . GLY A 1 81 ? -25.362 53.872 19.625 1.00 50.94 81 GLY A N 1
ATOM 588 C CA . GLY A 1 81 ? -26.214 54.751 20.418 1.00 50.94 81 GLY A CA 1
ATOM 589 C C . GLY A 1 81 ? -25.947 56.218 20.091 1.00 50.94 81 GLY A C 1
ATOM 590 O O . GLY A 1 81 ? -24.811 56.683 20.170 1.00 50.94 81 GLY A O 1
ATOM 591 N N . GLY A 1 82 ? -27.005 56.937 19.717 1.00 52.66 82 GLY A N 1
ATOM 592 C CA . GLY A 1 82 ? -26.938 58.350 19.357 1.00 52.66 82 GLY A CA 1
ATOM 593 C C . GLY A 1 82 ? -26.610 59.268 20.549 1.00 52.66 82 GLY A C 1
ATOM 594 O O . GLY A 1 82 ? -27.013 58.978 21.679 1.00 52.66 82 GLY A O 1
ATOM 595 N N . PRO A 1 83 ? -25.904 60.390 20.315 1.00 55.84 83 PRO A N 1
ATOM 596 C CA . PRO A 1 83 ? -25.579 61.370 21.347 1.00 55.84 83 PRO A CA 1
ATOM 597 C C . PRO A 1 83 ? -26.705 62.393 21.610 1.00 55.84 83 PRO A C 1
ATOM 599 O O . PRO A 1 83 ? -27.314 62.907 20.680 1.00 55.84 83 PRO A O 1
ATOM 602 N N . ALA A 1 84 ? -26.853 62.735 22.897 1.00 49.44 84 ALA A N 1
ATOM 603 C CA . ALA A 1 84 ? -27.284 64.016 23.485 1.00 49.44 84 ALA A CA 1
ATOM 604 C C . ALA A 1 84 ? -28.689 64.599 23.182 1.00 49.44 84 ALA A C 1
ATOM 606 O O . ALA A 1 84 ? -29.004 65.008 22.070 1.00 49.44 84 ALA A O 1
ATOM 607 N N . GLY A 1 85 ? -29.470 64.794 24.254 1.00 49.91 85 GLY A N 1
ATOM 608 C CA . GLY A 1 85 ? -30.628 65.691 24.300 1.00 49.91 85 GLY A CA 1
ATOM 609 C C . GLY A 1 85 ? -30.963 66.090 25.742 1.00 49.91 85 GLY A C 1
ATOM 610 O O . GLY A 1 85 ? -31.656 65.349 26.434 1.00 49.91 85 GLY A O 1
ATOM 611 N N . HIS A 1 86 ? -30.445 67.240 26.175 1.00 49.47 86 HIS A N 1
ATOM 612 C CA . HIS A 1 86 ? -30.902 68.052 27.308 1.00 49.47 86 HIS A CA 1
ATOM 613 C C . HIS A 1 86 ? -30.965 69.503 26.835 1.00 49.47 86 HIS A C 1
ATOM 615 O O . HIS A 1 86 ? -30.064 69.882 26.050 1.00 49.47 86 HIS A O 1
#

pLDDT: mean 72.71, std 17.32, range [48.81, 95.0]